Protein AF-A0AAN8IMC3-F1 (afdb_monomer_lite)

Organism: Trichostrongylus colubriformis (NCBI:txid6319)

pLDDT: mean 86.34, std 6.94, range [67.31, 95.25]

Secondary structure (DSSP, 8-state):
-EEE-TTT--EEETTTSEEPPS-HHHHHHHHHHHHHTTSS-GGGHHHHHHHHHSTT-EE-HHHHHHHHHHHHHHHHHTT----

Fol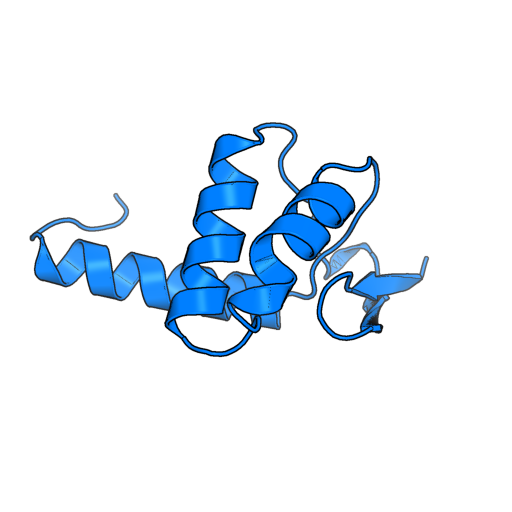dseek 3Di:
DWDAALQPRDIDDPVQWDQQDLPLVVVLLLLVLCCVVPSDPPVCSVVSSVVSNDPPHIHGVVSVVSSVVSVQVVQVVVVHHDD

Sequence (83 aa):
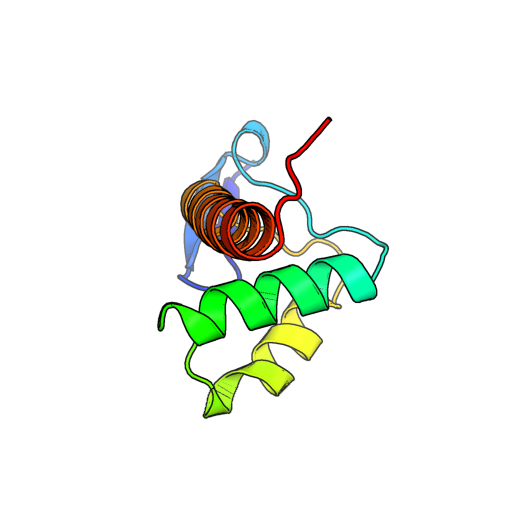MRKSCVLCGHIGDVSTMKYMSPAKKLNLVMTASLSLIGVVNRADVDTVEEEISKHNRRLCHSHVAQAARYLSAEMAVTGKRFS

Structure (mmCIF, N/CA/C/O backbone):
data_AF-A0AAN8IMC3-F1
#
_entry.id   AF-A0AAN8IMC3-F1
#
loop_
_atom_site.group_PDB
_atom_site.id
_atom_site.type_symbol
_atom_site.label_atom_id
_atom_site.label_alt_id
_atom_site.label_comp_id
_atom_site.label_asym_id
_atom_site.label_entity_id
_atom_site.label_seq_id
_atom_site.pdbx_PDB_ins_code
_atom_site.Cartn_x
_atom_site.Cartn_y
_atom_site.Cartn_z
_atom_site.occupancy
_atom_site.B_iso_or_equiv
_atom_site.auth_seq_id
_atom_site.auth_comp_id
_atom_site.auth_asym_id
_atom_site.auth_atom_id
_atom_site.pdbx_PDB_model_num
ATOM 1 N N . MET A 1 1 ? 10.460 11.572 -18.111 1.00 81.44 1 MET A N 1
ATOM 2 C CA . MET A 1 1 ? 11.050 10.240 -17.802 1.00 81.44 1 MET A CA 1
ATOM 3 C C . MET A 1 1 ? 9.919 9.334 -17.349 1.00 81.44 1 MET A C 1
ATOM 5 O O . MET A 1 1 ? 9.123 9.776 -16.531 1.00 81.44 1 MET A O 1
ATOM 9 N N . ARG A 1 2 ? 9.824 8.102 -17.860 1.00 87.31 2 ARG A N 1
ATOM 10 C CA . ARG A 1 2 ? 8.768 7.156 -17.458 1.00 87.31 2 ARG A CA 1
ATOM 11 C C . ARG A 1 2 ? 9.246 6.229 -16.340 1.00 87.31 2 ARG A C 1
ATOM 13 O O . ARG A 1 2 ? 10.431 5.898 -16.277 1.00 87.31 2 ARG A O 1
ATOM 20 N N . LYS A 1 3 ? 8.338 5.828 -15.450 1.00 88.94 3 LYS A N 1
ATOM 21 C CA . LYS A 1 3 ? 8.592 4.867 -14.364 1.00 88.94 3 LYS A CA 1
ATOM 22 C C . LYS A 1 3 ? 7.427 3.887 -14.250 1.00 88.94 3 LYS A C 1
ATOM 24 O O . LYS A 1 3 ? 6.331 4.175 -14.714 1.00 88.94 3 LYS A O 1
ATOM 29 N N . SER A 1 4 ? 7.694 2.730 -13.652 1.00 90.06 4 SER A N 1
ATOM 30 C CA . SER A 1 4 ? 6.702 1.680 -13.427 1.00 90.06 4 SER A CA 1
ATOM 31 C C . SER A 1 4 ? 6.148 1.745 -12.004 1.00 90.06 4 SER A C 1
ATOM 33 O O . SER A 1 4 ? 6.876 2.070 -11.060 1.00 90.06 4 SER A O 1
ATOM 35 N N . CYS A 1 5 ? 4.851 1.483 -11.854 1.00 89.88 5 CYS A N 1
ATOM 36 C CA . CYS A 1 5 ? 4.205 1.344 -10.560 1.00 89.88 5 CYS A CA 1
ATOM 37 C C . CYS A 1 5 ? 4.660 0.047 -9.890 1.00 89.88 5 CYS A C 1
ATOM 39 O O . CYS A 1 5 ? 4.524 -1.021 -10.477 1.00 89.88 5 CYS A O 1
ATOM 41 N N . VAL A 1 6 ? 5.112 0.132 -8.638 1.00 86.88 6 VAL A N 1
ATOM 42 C CA . VAL A 1 6 ? 5.597 -1.044 -7.894 1.00 86.88 6 VAL A CA 1
ATOM 43 C C . VAL A 1 6 ? 4.507 -2.092 -7.608 1.00 86.88 6 VAL A C 1
ATOM 45 O O . VAL A 1 6 ? 4.839 -3.239 -7.359 1.00 86.88 6 VAL A O 1
ATOM 48 N N . LEU A 1 7 ? 3.219 -1.731 -7.697 1.00 86.88 7 LEU A N 1
ATOM 49 C CA . LEU A 1 7 ? 2.105 -2.650 -7.415 1.00 86.88 7 LEU A CA 1
ATOM 50 C C . LEU A 1 7 ? 1.519 -3.338 -8.652 1.00 86.88 7 LEU A C 1
ATOM 52 O O . LEU A 1 7 ? 1.191 -4.512 -8.591 1.00 86.88 7 LEU A O 1
ATOM 56 N N . CYS A 1 8 ? 1.346 -2.621 -9.767 1.00 88.50 8 CYS A N 1
ATOM 57 C CA . CYS A 1 8 ? 0.687 -3.175 -10.963 1.00 88.50 8 CYS A CA 1
ATOM 58 C C . CYS A 1 8 ? 1.537 -3.117 -12.232 1.00 88.50 8 CYS A C 1
ATOM 60 O O . CYS A 1 8 ? 1.041 -3.405 -13.316 1.00 88.50 8 CYS A O 1
ATOM 62 N N . GLY A 1 9 ? 2.783 -2.651 -12.146 1.00 88.38 9 GLY A N 1
ATOM 63 C CA . GLY A 1 9 ? 3.656 -2.519 -13.310 1.00 88.38 9 GLY A CA 1
ATOM 64 C C . GLY A 1 9 ? 3.277 -1.393 -14.283 1.00 88.38 9 GLY A C 1
ATOM 65 O O . GLY A 1 9 ? 3.968 -1.200 -15.281 1.00 88.38 9 GLY A O 1
ATOM 66 N N . HIS A 1 10 ? 2.206 -0.629 -14.019 1.00 92.44 10 HIS A N 1
ATOM 67 C CA . HIS A 1 10 ? 1.757 0.448 -14.905 1.00 92.44 10 HIS A CA 1
ATOM 68 C C . HIS A 1 10 ? 2.865 1.481 -15.141 1.00 92.44 10 HIS A C 1
ATOM 70 O O . HIS A 1 10 ? 3.375 2.082 -14.191 1.00 92.44 10 HIS A O 1
ATOM 76 N N . ILE A 1 11 ? 3.195 1.714 -16.412 1.00 92.56 11 ILE A N 1
ATOM 77 C CA . ILE A 1 11 ? 4.220 2.670 -16.827 1.00 92.56 11 ILE A CA 1
ATOM 78 C C . ILE A 1 11 ? 3.574 4.038 -17.045 1.00 92.56 11 ILE A C 1
ATOM 80 O O . ILE A 1 11 ? 2.797 4.221 -17.979 1.00 92.56 11 ILE A O 1
ATOM 84 N N . GLY A 1 12 ? 3.935 5.004 -16.203 1.00 88.81 12 GLY A N 1
ATOM 85 C CA . GLY A 1 12 ? 3.432 6.375 -16.256 1.00 88.81 12 GLY A CA 1
ATOM 86 C C . GLY A 1 12 ? 4.546 7.409 -16.396 1.00 88.81 12 GLY A C 1
ATOM 87 O O . GLY A 1 12 ? 5.732 7.111 -16.208 1.00 88.81 12 GLY A O 1
ATOM 88 N N . ASP A 1 13 ? 4.163 8.644 -16.724 1.00 89.75 13 ASP A N 1
ATOM 89 C CA . ASP A 1 13 ? 5.081 9.771 -16.592 1.00 89.75 13 ASP A CA 1
ATOM 90 C C . ASP A 1 13 ? 5.342 10.067 -15.110 1.00 89.75 13 ASP A C 1
ATOM 92 O O . ASP A 1 13 ? 4.444 10.045 -14.272 1.00 89.75 13 ASP A O 1
ATOM 96 N N . VAL A 1 14 ? 6.596 10.359 -14.779 1.00 84.00 14 VAL A N 1
ATOM 97 C CA . VAL A 1 14 ? 7.023 10.672 -13.411 1.00 84.00 14 VAL A CA 1
ATOM 98 C C . VAL A 1 14 ? 6.212 11.804 -12.765 1.00 84.00 14 VAL A C 1
ATOM 100 O O . VAL A 1 14 ? 6.016 11.765 -11.548 1.00 84.00 14 VAL A O 1
ATOM 103 N N . SER A 1 15 ? 5.746 12.784 -13.542 1.00 84.56 15 SER A N 1
ATOM 104 C CA . SER A 1 15 ? 4.935 13.907 -13.052 1.00 84.56 15 SER A CA 1
ATOM 105 C C . SER A 1 15 ? 3.548 13.485 -12.558 1.00 84.56 15 SER A C 1
ATOM 107 O O . SER A 1 15 ? 2.992 14.133 -11.673 1.00 84.56 15 SER A O 1
ATOM 109 N N . THR A 1 16 ? 3.004 12.377 -13.070 1.00 83.31 16 THR A N 1
ATOM 110 C CA . THR A 1 16 ? 1.661 11.886 -12.722 1.00 83.31 16 THR A CA 1
ATOM 111 C C . THR A 1 16 ? 1.684 10.756 -11.692 1.00 83.31 16 THR A C 1
ATOM 113 O O . THR A 1 16 ? 0.645 10.367 -11.155 1.00 83.31 16 THR A O 1
ATOM 116 N N . MET A 1 17 ? 2.871 10.240 -11.368 1.00 87.38 17 MET A N 1
ATOM 117 C CA . MET A 1 17 ? 3.072 9.193 -10.370 1.00 87.38 17 MET A CA 1
ATOM 118 C C . MET A 1 17 ? 3.477 9.774 -9.018 1.00 87.38 17 MET A C 1
ATOM 120 O O . MET A 1 17 ? 4.313 10.675 -8.924 1.00 87.38 17 MET A O 1
ATOM 124 N N . LYS A 1 18 ? 2.962 9.194 -7.933 1.00 86.06 18 LYS A N 1
ATOM 125 C CA . LYS A 1 18 ? 3.346 9.609 -6.582 1.00 86.06 18 LYS A CA 1
ATOM 126 C C . LYS A 1 18 ? 4.591 8.866 -6.122 1.00 86.06 18 LYS A C 1
ATOM 128 O O . LYS A 1 18 ? 4.745 7.665 -6.351 1.00 86.06 18 LYS A O 1
ATOM 133 N N . TYR A 1 19 ? 5.495 9.619 -5.503 1.00 80.25 19 TYR A N 1
ATOM 134 C CA . TYR A 1 19 ? 6.568 9.039 -4.711 1.00 80.25 19 TYR A CA 1
ATOM 135 C C . TYR A 1 19 ? 5.990 8.417 -3.450 1.00 80.25 19 TYR A C 1
ATOM 137 O O . TYR A 1 19 ? 5.039 8.947 -2.871 1.00 80.25 19 TYR A O 1
ATOM 145 N N . MET A 1 20 ? 6.618 7.333 -3.018 1.00 77.19 20 MET A N 1
ATOM 146 C CA . MET A 1 20 ? 6.427 6.848 -1.661 1.00 77.19 20 MET A CA 1
ATOM 147 C C . MET A 1 20 ? 6.958 7.878 -0.670 1.00 77.19 20 MET A C 1
ATOM 149 O O . MET A 1 20 ? 7.955 8.556 -0.934 1.00 77.19 20 MET A O 1
ATOM 153 N N . SER A 1 21 ? 6.271 8.008 0.461 1.00 77.75 21 SER A N 1
ATOM 154 C CA . SER A 1 21 ? 6.710 8.912 1.514 1.00 77.75 21 SER A CA 1
ATOM 155 C C . SER A 1 21 ? 7.995 8.371 2.148 1.00 77.75 21 SER A C 1
ATOM 157 O O . SER A 1 21 ? 8.116 7.156 2.319 1.00 77.75 21 SER A O 1
ATOM 159 N N . PRO A 1 22 ? 8.947 9.224 2.567 1.00 75.25 22 PRO A N 1
ATOM 160 C CA . PRO A 1 22 ? 10.036 8.778 3.437 1.00 75.25 22 PRO A CA 1
ATOM 161 C C . PRO A 1 22 ? 9.517 8.247 4.787 1.00 75.25 22 PRO A C 1
ATOM 163 O O . PRO A 1 22 ? 10.198 7.477 5.461 1.00 75.25 22 PRO A O 1
ATOM 166 N N . ALA A 1 23 ? 8.294 8.615 5.186 1.00 82.50 23 ALA A N 1
ATOM 167 C CA . ALA A 1 23 ? 7.661 8.100 6.390 1.00 82.50 23 ALA A CA 1
ATOM 168 C C . ALA A 1 23 ? 7.091 6.690 6.154 1.00 82.50 23 ALA A C 1
ATOM 170 O O . ALA A 1 23 ? 5.975 6.539 5.652 1.00 82.50 23 ALA A O 1
ATOM 171 N N . LYS A 1 24 ? 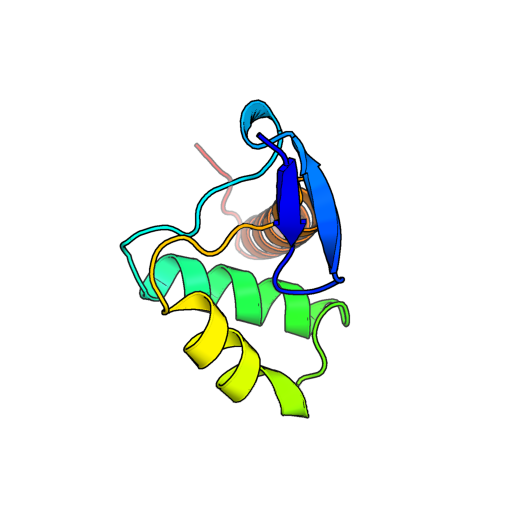7.823 5.657 6.599 1.00 80.44 24 LYS A N 1
ATOM 172 C CA . LYS A 1 24 ? 7.418 4.236 6.506 1.00 80.44 24 LYS A CA 1
ATOM 173 C C . LYS A 1 24 ? 5.985 3.978 6.981 1.00 80.44 24 LYS A C 1
ATOM 175 O O . LYS A 1 24 ? 5.242 3.263 6.323 1.00 80.44 24 LYS A O 1
ATOM 180 N N . LYS A 1 25 ? 5.558 4.639 8.065 1.00 84.25 25 LYS A N 1
ATOM 181 C CA . LYS A 1 25 ? 4.190 4.522 8.605 1.00 84.25 25 LYS A CA 1
ATOM 182 C C . LYS A 1 25 ? 3.108 4.888 7.582 1.00 84.25 25 LYS A C 1
ATOM 184 O O . LYS A 1 25 ? 2.084 4.221 7.531 1.00 84.25 25 LYS A O 1
ATOM 189 N N . LEU A 1 26 ? 3.328 5.915 6.756 1.00 84.94 26 LEU A N 1
ATOM 190 C CA . LEU A 1 26 ? 2.356 6.312 5.730 1.00 84.94 26 LEU A CA 1
ATOM 191 C C . LEU A 1 26 ? 2.273 5.272 4.610 1.00 84.94 26 LEU A C 1
ATOM 193 O O . LEU A 1 26 ? 1.186 4.969 4.126 1.00 84.94 26 LEU A O 1
ATOM 197 N N . ASN A 1 27 ? 3.412 4.692 4.240 1.00 84.69 27 ASN A N 1
ATOM 198 C CA . ASN A 1 27 ? 3.478 3.639 3.233 1.00 84.69 27 ASN A CA 1
ATOM 199 C C . ASN A 1 27 ? 2.812 2.344 3.721 1.00 84.69 27 ASN A C 1
ATOM 201 O O . ASN A 1 27 ? 2.097 1.704 2.952 1.00 84.69 27 ASN A O 1
ATOM 205 N N . LEU A 1 28 ? 2.985 2.001 5.002 1.00 85.44 28 LEU A N 1
ATOM 206 C CA . LEU A 1 28 ? 2.309 0.870 5.636 1.00 85.44 28 LEU A CA 1
ATOM 207 C C . LEU A 1 28 ? 0.791 1.072 5.648 1.00 85.44 28 LEU A C 1
ATOM 209 O O . LEU A 1 28 ? 0.057 0.210 5.179 1.00 85.44 28 LEU A O 1
ATOM 213 N N . VAL A 1 29 ? 0.313 2.236 6.106 1.00 89.12 29 VAL A N 1
ATOM 214 C CA . VAL A 1 29 ? -1.124 2.568 6.100 1.00 89.12 29 VAL A CA 1
ATOM 215 C C . VAL A 1 29 ? -1.699 2.481 4.687 1.00 89.12 29 VAL A C 1
ATOM 217 O O . VAL A 1 29 ? -2.775 1.918 4.490 1.00 89.12 29 VAL A O 1
ATOM 220 N N . MET A 1 30 ? -0.977 2.993 3.690 1.00 89.19 30 MET A N 1
ATOM 221 C CA . MET A 1 30 ? -1.390 2.908 2.295 1.00 89.19 30 MET A CA 1
ATOM 222 C C . MET A 1 30 ? -1.482 1.455 1.807 1.00 89.19 30 MET A C 1
ATOM 224 O O . MET A 1 30 ? -2.492 1.074 1.220 1.00 89.19 30 MET A O 1
ATOM 228 N N . THR A 1 31 ? -0.457 0.642 2.065 1.00 88.62 31 THR A N 1
ATOM 229 C CA . THR A 1 31 ? -0.399 -0.763 1.626 1.00 88.62 31 THR A CA 1
ATOM 230 C C . THR A 1 31 ? -1.473 -1.603 2.313 1.00 88.62 31 THR A C 1
ATOM 232 O O . THR A 1 31 ? -2.195 -2.340 1.645 1.00 88.62 31 THR A O 1
ATOM 235 N N . ALA A 1 32 ? -1.665 -1.416 3.621 1.00 89.75 32 ALA A N 1
ATOM 236 C CA . ALA A 1 32 ? -2.740 -2.047 4.378 1.00 89.75 32 ALA A CA 1
ATOM 237 C C . ALA A 1 32 ? -4.121 -1.658 3.826 1.00 89.75 32 ALA A C 1
ATOM 239 O O . ALA A 1 32 ? -4.959 -2.528 3.605 1.00 89.75 32 ALA A O 1
ATOM 240 N N . SER A 1 33 ? -4.336 -0.375 3.515 1.00 93.06 33 SER A N 1
ATOM 241 C CA . SER A 1 33 ? -5.588 0.104 2.909 1.00 93.06 33 SER A CA 1
ATOM 242 C C . SER A 1 33 ? -5.870 -0.582 1.572 1.00 93.06 33 SER A C 1
ATOM 244 O O . SER A 1 33 ? -6.985 -1.033 1.330 1.00 93.06 33 SER A O 1
ATOM 246 N N . LEU A 1 34 ? -4.854 -0.702 0.712 1.00 92.44 34 LEU A N 1
ATOM 247 C CA . LEU A 1 34 ? -4.968 -1.397 -0.573 1.00 92.44 34 LEU A CA 1
ATOM 248 C C . LEU A 1 34 ? -5.210 -2.897 -0.407 1.00 92.44 34 LEU A C 1
ATOM 250 O O . LEU A 1 34 ? -5.943 -3.490 -1.198 1.00 92.44 34 LEU A O 1
ATOM 254 N N . SER A 1 35 ? -4.632 -3.508 0.625 1.00 92.44 35 SER A N 1
ATOM 255 C CA . SER A 1 35 ? -4.873 -4.915 0.917 1.00 92.44 35 SER A CA 1
ATOM 256 C C . SER A 1 35 ? -6.298 -5.182 1.396 1.00 92.44 35 SER A C 1
ATOM 258 O O . SER A 1 35 ? -6.928 -6.156 0.985 1.00 92.44 35 SER A O 1
ATOM 260 N N . LEU A 1 36 ? -6.846 -4.285 2.216 1.00 92.31 36 LEU A N 1
ATOM 261 C CA . LEU A 1 36 ? -8.204 -4.408 2.747 1.00 92.31 36 LEU A CA 1
ATOM 262 C C . LEU A 1 36 ? -9.276 -4.309 1.656 1.00 92.31 36 LEU A C 1
ATOM 264 O O . LEU A 1 36 ? -10.313 -4.955 1.774 1.00 92.31 36 LEU A O 1
ATOM 268 N N . ILE A 1 37 ? -8.997 -3.591 0.565 1.00 93.62 37 ILE A N 1
ATOM 269 C CA . ILE A 1 37 ? -9.873 -3.514 -0.616 1.00 93.62 37 ILE A CA 1
ATOM 270 C C . ILE A 1 37 ? -9.513 -4.521 -1.725 1.00 93.62 37 ILE A C 1
ATOM 272 O O . ILE A 1 37 ? -10.043 -4.423 -2.829 1.00 93.62 37 ILE A O 1
ATOM 276 N N . GLY A 1 38 ? -8.600 -5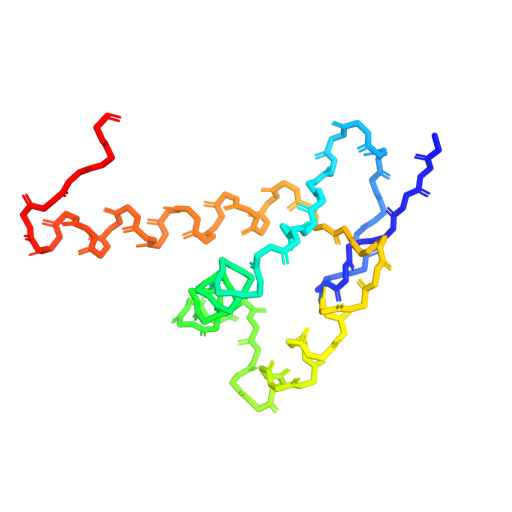.464 -1.463 1.00 90.00 38 GLY A N 1
ATOM 277 C CA . GLY A 1 38 ? -8.248 -6.547 -2.391 1.00 90.00 38 GLY A CA 1
ATOM 278 C C . GLY A 1 38 ? -7.364 -6.149 -3.578 1.00 90.00 38 GLY A C 1
ATOM 279 O O . GLY A 1 38 ? -7.227 -6.928 -4.516 1.00 90.00 38 GLY A O 1
ATOM 280 N N . VAL A 1 39 ? -6.755 -4.960 -3.561 1.00 89.94 39 VAL A N 1
ATOM 281 C CA . VAL A 1 39 ? -5.823 -4.509 -4.613 1.00 89.94 39 VAL A CA 1
ATOM 282 C C . VAL A 1 39 ? -4.440 -5.138 -4.439 1.00 89.94 39 VAL A C 1
ATOM 284 O O . VAL A 1 39 ? -3.772 -5.445 -5.421 1.00 89.94 39 VAL A O 1
ATOM 287 N N . VAL A 1 40 ? -4.017 -5.338 -3.189 1.00 87.62 40 VAL A N 1
ATOM 288 C CA . VAL A 1 40 ? -2.793 -6.069 -2.835 1.00 87.62 40 VAL A CA 1
ATOM 289 C C . VAL A 1 40 ? -3.197 -7.338 -2.099 1.00 87.62 40 VAL A C 1
ATOM 291 O O . VAL A 1 40 ? -3.926 -7.278 -1.105 1.00 87.62 40 VAL A O 1
ATOM 294 N N . ASN A 1 41 ? -2.734 -8.494 -2.566 1.00 85.25 41 ASN A N 1
ATOM 295 C CA . ASN A 1 41 ? -2.991 -9.741 -1.860 1.00 85.25 41 ASN A CA 1
ATOM 296 C C . ASN A 1 41 ? -2.366 -9.673 -0.460 1.00 85.25 41 ASN A C 1
ATOM 298 O O . ASN A 1 41 ? -1.226 -9.244 -0.306 1.00 85.25 41 ASN A O 1
ATOM 302 N N . ARG A 1 42 ? -3.106 -10.109 0.564 1.00 77.56 42 ARG A N 1
ATOM 303 C CA . ARG A 1 42 ? -2.633 -10.115 1.957 1.00 77.56 42 ARG A CA 1
ATOM 304 C C . ARG A 1 42 ? -1.340 -10.908 2.129 1.00 77.56 42 ARG A C 1
ATOM 306 O O . ARG A 1 42 ? -0.499 -10.502 2.919 1.00 77.56 42 ARG A O 1
ATOM 313 N N . ALA A 1 43 ? -1.183 -11.993 1.370 1.00 78.69 43 ALA A N 1
ATOM 314 C CA . ALA A 1 43 ? 0.032 -12.807 1.377 1.00 78.69 43 ALA A CA 1
ATOM 315 C C . ALA A 1 43 ? 1.272 -12.047 0.870 1.00 78.69 43 ALA A C 1
ATOM 317 O O . ALA A 1 43 ? 2.387 -12.390 1.244 1.00 78.69 43 ALA A O 1
ATOM 318 N N . ASP A 1 44 ? 1.069 -10.997 0.071 1.00 80.69 44 ASP A N 1
ATOM 319 C CA . ASP A 1 44 ? 2.142 -10.237 -0.569 1.00 80.69 44 ASP A CA 1
ATOM 320 C C . ASP A 1 44 ? 2.431 -8.913 0.158 1.00 80.69 44 ASP A C 1
ATOM 322 O O . ASP A 1 44 ? 3.294 -8.156 -0.280 1.00 80.69 44 ASP A O 1
ATOM 326 N N . VAL A 1 45 ? 1.721 -8.595 1.252 1.00 78.69 45 VAL A N 1
ATOM 327 C CA . VAL A 1 45 ? 1.824 -7.291 1.936 1.00 78.69 45 VAL A CA 1
ATOM 328 C C . VAL A 1 45 ? 3.236 -7.025 2.442 1.00 78.69 45 VAL A C 1
ATOM 330 O O . VAL A 1 45 ? 3.743 -5.933 2.203 1.00 78.69 45 VAL A O 1
ATOM 333 N N . ASP A 1 46 ? 3.885 -8.010 3.062 1.00 79.56 46 ASP A N 1
ATOM 334 C CA . ASP A 1 46 ? 5.239 -7.853 3.606 1.00 79.56 46 ASP A CA 1
ATOM 335 C C . ASP A 1 46 ? 6.262 -7.626 2.484 1.00 79.56 46 ASP A C 1
ATOM 337 O O . ASP A 1 46 ? 7.096 -6.722 2.552 1.00 79.56 46 ASP A O 1
ATOM 341 N N . THR A 1 47 ? 6.155 -8.391 1.392 1.00 81.12 47 THR A N 1
ATOM 342 C CA . THR A 1 47 ? 7.011 -8.231 0.208 1.00 81.12 47 THR A CA 1
ATOM 343 C C . THR A 1 47 ? 6.793 -6.877 -0.457 1.00 81.12 47 THR A C 1
ATOM 345 O O . THR A 1 47 ? 7.744 -6.197 -0.840 1.00 81.12 47 THR A O 1
ATOM 348 N N . VAL A 1 48 ?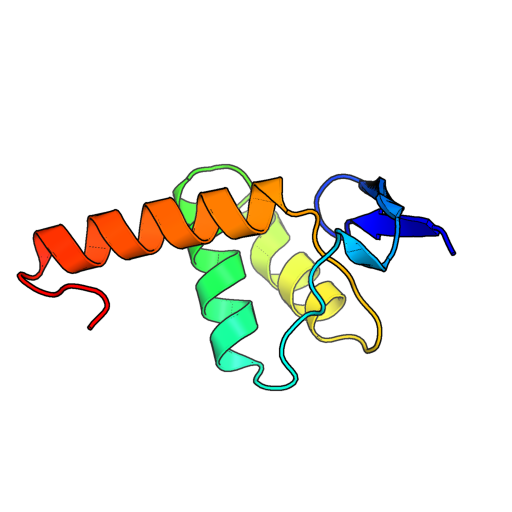 5.536 -6.456 -0.575 1.00 80.62 48 VAL A N 1
ATOM 349 C CA . VAL A 1 48 ? 5.165 -5.159 -1.131 1.00 80.62 48 VAL A CA 1
ATOM 350 C C . VAL A 1 48 ? 5.657 -4.025 -0.234 1.00 80.62 48 VAL A C 1
ATOM 352 O O . VAL A 1 48 ? 6.170 -3.039 -0.757 1.00 80.62 48 VAL A O 1
ATOM 355 N N . GLU A 1 49 ? 5.565 -4.151 1.089 1.00 76.38 49 GLU A N 1
ATOM 356 C CA . GLU A 1 49 ? 6.086 -3.169 2.041 1.00 76.38 49 GLU A CA 1
ATOM 357 C C . GLU A 1 49 ? 7.610 -3.048 1.942 1.00 76.38 49 GLU A C 1
ATOM 359 O O . GLU A 1 49 ? 8.145 -1.932 1.898 1.00 76.38 49 GLU A O 1
ATOM 364 N N . GLU A 1 50 ? 8.315 -4.176 1.868 1.00 79.06 50 GLU A N 1
ATOM 365 C CA . GLU A 1 50 ? 9.766 -4.201 1.709 1.00 79.06 50 GLU A CA 1
ATOM 366 C C . GLU A 1 50 ? 10.178 -3.539 0.391 1.00 79.06 50 GLU A C 1
ATOM 368 O O . GLU A 1 50 ? 11.061 -2.676 0.362 1.00 79.06 50 GLU A O 1
ATOM 373 N N . GLU A 1 5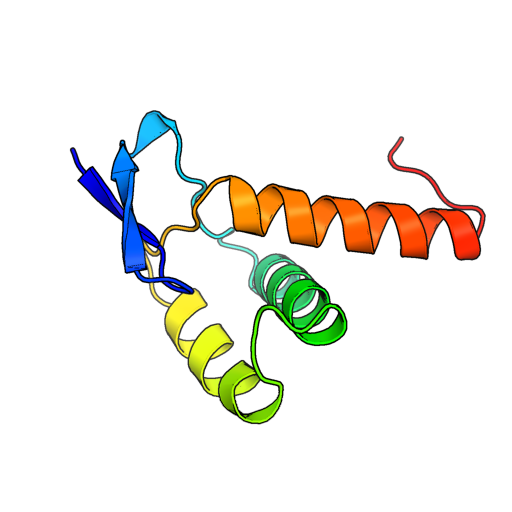1 ? 9.490 -3.874 -0.700 1.00 78.81 51 GLU A N 1
ATOM 374 C CA . GLU A 1 51 ? 9.710 -3.274 -2.010 1.00 78.81 51 GLU A CA 1
ATOM 375 C C . GLU A 1 51 ? 9.439 -1.773 -2.000 1.00 78.81 51 GLU A C 1
ATOM 377 O O . GLU A 1 51 ? 10.257 -1.002 -2.495 1.00 78.81 51 GLU A O 1
ATOM 382 N N . ILE A 1 52 ? 8.335 -1.345 -1.394 1.00 74.19 52 ILE A N 1
ATOM 383 C CA . ILE A 1 52 ? 7.930 0.056 -1.254 1.00 74.19 52 ILE A CA 1
ATOM 384 C C . ILE A 1 52 ? 8.904 0.859 -0.388 1.00 74.19 52 ILE A C 1
ATOM 386 O O . ILE A 1 52 ? 9.102 2.053 -0.628 1.00 74.19 52 ILE A O 1
ATOM 390 N N . SER A 1 53 ? 9.515 0.222 0.608 1.00 70.88 53 SER A N 1
ATOM 391 C CA . SER A 1 53 ? 10.486 0.850 1.505 1.00 70.88 53 SER A CA 1
ATOM 392 C C . SER A 1 53 ? 11.811 1.177 0.809 1.00 70.88 53 SER A C 1
ATOM 394 O O . SER A 1 53 ? 12.594 1.983 1.324 1.00 70.88 53 SER A O 1
ATOM 396 N N . LYS A 1 54 ? 12.066 0.606 -0.376 1.00 74.50 54 LYS A N 1
ATOM 397 C CA . LYS A 1 54 ? 13.247 0.915 -1.192 1.00 74.50 54 LYS A CA 1
ATOM 398 C C . LYS A 1 54 ? 13.112 2.307 -1.824 1.00 74.50 54 LYS A C 1
ATOM 400 O O . LYS A 1 54 ? 12.042 2.738 -2.254 1.00 74.50 54 LYS A O 1
ATOM 405 N N . HIS A 1 55 ? 14.223 3.039 -1.902 1.00 67.31 55 HIS A N 1
ATOM 406 C CA . HIS A 1 55 ? 14.240 4.391 -2.466 1.00 67.31 55 HIS A CA 1
ATOM 407 C C . HIS A 1 55 ? 13.785 4.428 -3.937 1.00 67.31 55 HIS A C 1
ATOM 409 O O . HIS A 1 55 ? 13.967 3.478 -4.699 1.00 67.31 55 HIS A O 1
ATOM 415 N N . ASN A 1 56 ? 13.215 5.567 -4.350 1.00 69.06 56 ASN A N 1
ATOM 416 C CA . ASN A 1 56 ? 12.774 5.858 -5.724 1.00 69.06 56 ASN A CA 1
ATOM 417 C C . ASN A 1 56 ? 11.638 4.983 -6.285 1.00 69.06 56 ASN A C 1
ATOM 419 O O . ASN A 1 56 ? 11.400 4.995 -7.499 1.00 69.06 56 ASN A O 1
ATOM 423 N N . ARG A 1 57 ? 10.896 4.263 -5.438 1.00 82.56 57 ARG A N 1
ATOM 424 C CA . ARG A 1 57 ? 9.679 3.562 -5.865 1.00 82.56 57 ARG A CA 1
ATOM 425 C C . ARG A 1 57 ? 8.514 4.527 -6.085 1.00 82.56 57 ARG A C 1
ATOM 427 O O . ARG A 1 57 ? 8.421 5.593 -5.471 1.00 82.56 57 ARG A O 1
ATOM 434 N N . ARG A 1 58 ? 7.643 4.157 -7.025 1.00 86.12 58 ARG A N 1
ATOM 435 C CA . ARG A 1 58 ? 6.527 4.979 -7.501 1.00 86.12 58 ARG A CA 1
ATOM 436 C C . ARG A 1 58 ? 5.228 4.200 -7.481 1.00 86.12 58 ARG A C 1
ATOM 438 O O . ARG A 1 58 ? 5.200 3.013 -7.809 1.00 86.12 58 ARG A O 1
ATOM 445 N N . LEU A 1 59 ? 4.146 4.912 -7.202 1.00 89.44 59 LEU A N 1
ATOM 446 C CA . LEU A 1 59 ? 2.788 4.415 -7.361 1.00 89.44 59 LEU A CA 1
ATOM 447 C C . LEU A 1 59 ? 2.052 5.195 -8.438 1.00 89.44 59 LEU A C 1
ATOM 449 O O . LEU A 1 59 ? 2.228 6.407 -8.591 1.00 89.44 59 LEU A O 1
ATOM 453 N N . CYS A 1 60 ? 1.220 4.484 -9.196 1.00 91.88 60 CYS A N 1
ATOM 454 C CA . CYS A 1 60 ? 0.288 5.131 -10.100 1.00 91.88 60 CYS A CA 1
ATOM 455 C C . CYS A 1 60 ? -0.786 5.871 -9.291 1.00 91.88 60 CYS A C 1
ATOM 457 O O . CYS A 1 60 ? -1.125 5.496 -8.165 1.00 91.88 60 CYS A O 1
ATOM 459 N N . HIS A 1 61 ? -1.345 6.922 -9.887 1.00 91.06 61 HIS A N 1
ATOM 460 C CA . HIS A 1 61 ? -2.379 7.734 -9.251 1.00 91.06 61 HIS A CA 1
ATOM 461 C C . HIS A 1 61 ? -3.616 6.915 -8.843 1.00 91.06 61 HIS A C 1
ATOM 463 O O . HIS A 1 61 ? -4.244 7.208 -7.829 1.00 91.06 61 HIS A O 1
ATOM 469 N N . SER A 1 62 ? -3.942 5.857 -9.596 1.00 93.12 62 SER A N 1
ATOM 470 C CA . SER A 1 62 ? -5.087 4.987 -9.303 1.00 93.12 62 SER A CA 1
ATOM 471 C C . SER A 1 62 ? -4.987 4.346 -7.915 1.00 93.12 62 SER A C 1
ATOM 473 O O . SER A 1 62 ? -5.908 4.492 -7.112 1.00 93.12 62 SER A O 1
ATOM 475 N N . HIS A 1 63 ? -3.847 3.729 -7.584 1.00 92.00 63 HIS A N 1
ATOM 476 C CA . HIS A 1 63 ? -3.638 3.109 -6.271 1.00 92.00 63 HIS A CA 1
ATOM 477 C C . HIS A 1 63 ? -3.632 4.138 -5.137 1.00 92.00 63 HIS A C 1
ATOM 479 O O . HIS A 1 63 ? -4.155 3.885 -4.057 1.00 92.00 63 HIS A O 1
ATOM 485 N N . VAL A 1 64 ? -3.112 5.340 -5.390 1.00 90.56 64 VAL A N 1
ATOM 486 C CA . VAL A 1 64 ? -3.191 6.446 -4.423 1.00 90.56 64 VAL A CA 1
ATOM 487 C C . VAL A 1 64 ? -4.646 6.813 -4.140 1.00 90.56 64 VAL A C 1
ATOM 489 O O . VAL A 1 64 ? -5.055 6.885 -2.984 1.00 90.56 64 VAL A O 1
ATOM 492 N N . ALA A 1 65 ? -5.451 6.982 -5.188 1.00 92.62 65 ALA A N 1
ATOM 493 C CA . ALA A 1 65 ? -6.861 7.330 -5.060 1.00 92.62 65 ALA A CA 1
ATOM 494 C C . ALA A 1 65 ? -7.701 6.208 -4.431 1.00 92.62 65 ALA A C 1
ATOM 496 O O . ALA A 1 65 ? -8.686 6.482 -3.752 1.00 92.62 65 ALA A O 1
ATOM 497 N N . GLN A 1 66 ? -7.360 4.943 -4.673 1.00 94.81 66 GLN A N 1
ATOM 498 C CA . GLN A 1 66 ? -8.023 3.800 -4.044 1.00 94.81 66 GLN A CA 1
ATOM 499 C C . GLN A 1 66 ? -7.750 3.755 -2.535 1.00 94.81 66 GLN A C 1
ATOM 501 O O . GLN A 1 66 ? -8.699 3.688 -1.756 1.00 94.81 66 GLN A O 1
ATOM 506 N N . ALA A 1 67 ? -6.486 3.892 -2.120 1.00 93.12 67 ALA A N 1
ATOM 507 C CA . ALA A 1 67 ? -6.127 3.961 -0.704 1.00 93.12 67 ALA A CA 1
ATOM 508 C C . ALA A 1 67 ? -6.786 5.162 -0.002 1.00 93.12 67 ALA A C 1
ATOM 510 O O . ALA A 1 67 ? -7.353 5.015 1.077 1.00 93.12 67 ALA A O 1
ATOM 511 N N . ALA A 1 68 ? -6.774 6.340 -0.635 1.00 92.56 68 ALA A N 1
ATOM 512 C CA . ALA A 1 68 ? -7.407 7.539 -0.085 1.00 92.56 68 ALA A CA 1
ATOM 513 C C . ALA A 1 68 ? -8.927 7.377 0.083 1.00 92.56 68 ALA A C 1
ATOM 515 O O . ALA A 1 68 ? -9.477 7.787 1.103 1.00 92.56 68 ALA A O 1
ATOM 516 N N . ARG A 1 69 ? -9.604 6.746 -0.887 1.00 94.69 69 ARG A N 1
ATOM 517 C CA . ARG A 1 69 ? -11.040 6.438 -0.797 1.00 94.69 69 ARG A CA 1
ATOM 518 C C . ARG A 1 69 ? -11.353 5.502 0.364 1.00 94.69 69 ARG A C 1
ATOM 520 O O . ARG A 1 69 ? -12.288 5.784 1.106 1.00 94.69 69 ARG A O 1
ATOM 527 N N . TYR A 1 70 ? -10.563 4.443 0.539 1.00 95.25 70 TYR A N 1
ATOM 528 C CA . TYR A 1 70 ? -10.714 3.534 1.675 1.00 95.25 70 TYR A CA 1
ATOM 529 C C . TYR A 1 70 ? -10.570 4.281 3.008 1.00 95.25 70 TYR A C 1
ATOM 531 O O . TYR A 1 70 ? -11.480 4.260 3.830 1.00 95.25 70 TYR A O 1
ATOM 539 N N . LEU A 1 71 ? -9.475 5.027 3.184 1.00 93.56 71 LEU A N 1
ATOM 540 C CA . LEU A 1 71 ? -9.230 5.794 4.409 1.00 93.56 71 LEU A CA 1
ATOM 541 C C . LEU A 1 71 ? -10.334 6.818 4.683 1.00 93.56 71 LEU A C 1
ATOM 543 O O . LEU A 1 71 ? -10.767 6.962 5.821 1.00 93.56 71 LEU A O 1
ATOM 547 N N . SER A 1 72 ? -10.825 7.504 3.648 1.00 94.31 72 SER A N 1
ATOM 548 C CA . SER A 1 72 ? -11.941 8.440 3.789 1.00 94.31 72 SER A CA 1
ATOM 549 C C . SER A 1 72 ? -13.218 7.754 4.281 1.00 94.31 72 SER A C 1
ATOM 551 O O . SER A 1 72 ? -13.945 8.345 5.078 1.00 94.31 72 SER A O 1
ATOM 553 N N . ALA A 1 73 ? -13.501 6.535 3.812 1.00 93.88 73 ALA A N 1
ATOM 554 C CA . ALA A 1 73 ? -14.653 5.757 4.260 1.00 93.88 73 ALA A CA 1
ATOM 555 C C . ALA A 1 73 ? -14.498 5.322 5.728 1.00 93.88 73 ALA A C 1
ATOM 557 O O . ALA A 1 73 ? -15.403 5.553 6.527 1.00 93.88 73 ALA A O 1
ATOM 558 N N . GLU A 1 74 ? -13.329 4.805 6.112 1.00 94.31 74 GLU A N 1
ATOM 559 C CA . GLU A 1 74 ? -13.027 4.416 7.500 1.00 94.31 74 GLU A CA 1
ATOM 560 C C . GLU A 1 74 ? -13.096 5.605 8.472 1.00 94.31 74 GLU A C 1
ATOM 562 O O . GLU A 1 74 ? -13.625 5.513 9.584 1.00 94.31 74 GLU A O 1
ATOM 567 N N . MET A 1 75 ? -12.602 6.772 8.051 1.00 94.12 75 MET A N 1
ATOM 568 C CA . MET A 1 75 ? -12.720 7.996 8.841 1.00 94.12 75 MET A CA 1
ATOM 569 C C . MET A 1 75 ? -14.185 8.378 9.050 1.00 94.12 75 MET A C 1
ATOM 571 O O . MET A 1 75 ? -14.569 8.668 10.181 1.00 94.12 75 MET A O 1
ATOM 575 N N . ALA A 1 76 ? -15.014 8.310 8.006 1.00 94.50 76 ALA A N 1
ATOM 576 C CA . ALA A 1 76 ? -16.434 8.627 8.116 1.00 94.50 76 ALA A CA 1
ATOM 577 C C . ALA A 1 76 ? -17.162 7.700 9.105 1.00 94.50 76 ALA A C 1
ATOM 579 O O . ALA A 1 76 ? -17.949 8.188 9.917 1.00 94.50 76 ALA A O 1
ATOM 580 N N . VAL A 1 77 ? -16.847 6.397 9.104 1.00 93.81 77 VAL A N 1
ATOM 581 C CA . VAL A 1 77 ? -17.391 5.417 10.068 1.00 93.81 77 VAL A CA 1
ATOM 582 C C . VAL A 1 77 ? -17.044 5.791 11.512 1.00 93.81 77 VAL A C 1
ATOM 584 O O . VAL A 1 77 ? -17.858 5.613 12.414 1.00 93.81 77 VAL A O 1
ATOM 587 N N . THR A 1 78 ? -15.865 6.371 11.741 1.00 93.31 78 THR A N 1
ATOM 588 C CA . THR A 1 78 ? -15.414 6.808 13.075 1.00 93.31 78 THR A CA 1
ATOM 589 C C . THR A 1 78 ? -15.794 8.253 13.421 1.00 93.31 78 THR A C 1
ATOM 591 O O . THR A 1 78 ? -15.293 8.805 14.402 1.00 93.31 78 THR A O 1
ATOM 594 N N . GLY A 1 79 ? -16.663 8.893 12.628 1.00 92.88 79 GLY A N 1
ATOM 595 C CA . GLY A 1 79 ? -17.083 10.285 12.829 1.00 92.88 79 GLY A CA 1
ATOM 596 C C . GLY A 1 79 ? -16.000 11.323 12.508 1.00 92.88 79 GLY A C 1
ATOM 597 O O . GLY A 1 79 ? -16.144 12.495 12.854 1.00 92.88 79 GLY A O 1
ATOM 598 N N . LYS A 1 80 ? -14.912 10.913 11.848 1.00 92.44 80 LYS A N 1
ATOM 599 C CA . LYS A 1 80 ? -13.776 11.756 11.455 1.00 92.44 80 LYS A CA 1
ATOM 600 C C . LYS A 1 80 ? -13.845 12.116 9.972 1.00 92.44 80 LYS A C 1
ATOM 602 O O . LYS A 1 80 ? -14.508 11.459 9.174 1.00 92.44 80 LYS A O 1
ATOM 607 N N . ARG A 1 81 ? -13.143 13.180 9.587 1.00 90.12 81 ARG A N 1
ATOM 608 C CA . ARG A 1 81 ? -13.031 13.661 8.201 1.00 90.12 81 ARG A CA 1
ATOM 609 C C . ARG A 1 81 ? -11.623 14.194 7.977 1.00 90.12 81 ARG A C 1
ATOM 611 O O . ARG A 1 81 ? -10.973 14.595 8.941 1.00 90.12 81 ARG A O 1
ATOM 618 N N . PHE A 1 82 ? -11.153 14.191 6.734 1.00 80.94 82 PHE A N 1
ATOM 619 C CA . PHE A 1 82 ? -9.986 14.998 6.388 1.00 80.94 82 PHE A CA 1
ATOM 620 C C . PHE A 1 82 ? -10.371 16.469 6.590 1.00 80.94 82 PHE A C 1
ATOM 622 O O . PHE A 1 82 ? -11.390 16.905 6.056 1.00 80.94 82 PHE A O 1
ATOM 629 N N . SER A 1 83 ? -9.627 17.166 7.451 1.00 68.06 83 SER A N 1
ATOM 630 C CA . SER A 1 83 ? -9.811 18.590 7.754 1.00 68.06 83 SER A CA 1
ATOM 631 C C . SER A 1 83 ? -9.234 19.469 6.659 1.00 68.06 83 SER A C 1
ATOM 633 O O . SER A 1 83 ? -8.097 19.144 6.241 1.00 68.06 83 SER A O 1
#

Radius of gyration: 12.88 Å; chains: 1; bounding box: 32×31×31 Å